Protein AF-A0A954XEP7-F1 (afdb_monomer_lite)

pLDDT: mean 74.57, std 19.53, range [38.47, 98.12]

Secondary structure (DSSP, 8-state):
-GGGSS--HHHHHHHHHHHHHHHHHHHHTTGGGS----EEETTTEEE--SHHHHHHHHHHHHHHHHHHS-TT----GGG------------

Sequence (91 aa):
EALLAGGRPNTIEREAEAGIAWLIEAVEAGRHRESWPIGFYFAKLWYYEKLYPQIFTVSALGQACRLLLGADAEVPPSRLSLAHPTNATAR

Radius of gyration: 17.8 Å; chains: 1; bounding box: 46×32×43 Å

Structure (mmCIF, N/CA/C/O backbone):
data_AF-A0A954XEP7-F1
#
_entry.id   AF-A0A954XEP7-F1
#
loop_
_atom_site.group_PDB
_atom_site.id
_atom_site.type_symbol
_atom_site.label_atom_id
_atom_site.label_alt_id
_atom_site.label_comp_id
_atom_site.label_asym_id
_atom_site.label_entity_id
_atom_site.label_seq_id
_atom_site.pdbx_PDB_ins_code
_atom_site.Cartn_x
_atom_site.Cartn_y
_atom_site.Cartn_z
_atom_site.occupancy
_atom_site.B_iso_or_equiv
_atom_site.auth_seq_id
_atom_site.auth_comp_id
_atom_site.auth_asym_id
_atom_site.auth_atom_id
_atom_site.pdbx_PDB_model_num
ATOM 1 N N . GLU A 1 1 ? -1.760 5.024 -15.028 1.00 42.72 1 GLU A N 1
ATOM 2 C CA . GLU A 1 1 ? -1.549 4.696 -16.456 1.00 42.72 1 GLU A CA 1
ATOM 3 C C . GLU A 1 1 ? -1.877 3.241 -16.835 1.00 42.72 1 GLU A C 1
ATOM 5 O O . GLU A 1 1 ? -2.865 3.044 -17.523 1.00 42.72 1 GLU A O 1
ATOM 10 N N . ALA A 1 2 ? -1.152 2.203 -16.384 1.00 49.12 2 ALA A N 1
ATOM 11 C CA . ALA A 1 2 ? -1.333 0.834 -16.920 1.00 49.12 2 ALA A CA 1
ATOM 12 C C . ALA A 1 2 ? -2.679 0.140 -16.596 1.00 49.12 2 ALA A C 1
ATOM 14 O O . ALA A 1 2 ? -3.180 -0.626 -17.414 1.00 49.12 2 ALA A O 1
ATOM 15 N N . LEU A 1 3 ? -3.297 0.425 -15.442 1.00 50.75 3 LEU A N 1
ATOM 16 C CA . LEU A 1 3 ? -4.572 -0.199 -15.047 1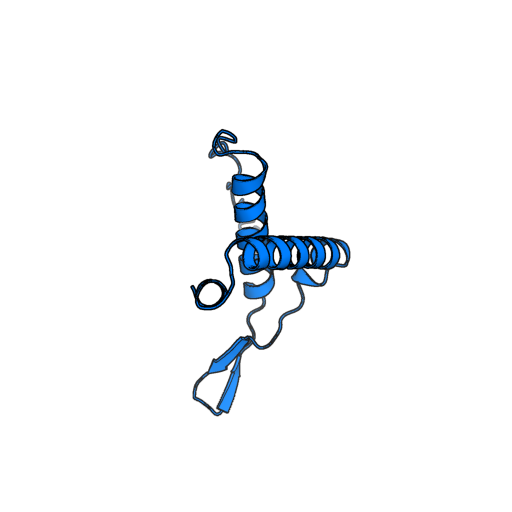.00 50.75 3 LEU A CA 1
ATOM 17 C C . LEU A 1 3 ? -5.761 0.243 -15.928 1.00 50.75 3 LEU A C 1
ATOM 19 O O . LEU A 1 3 ? -6.765 -0.453 -16.006 1.00 50.75 3 LEU A O 1
ATOM 23 N N . LEU A 1 4 ? -5.644 1.384 -16.616 1.00 53.56 4 LEU A N 1
ATOM 24 C CA . LEU A 1 4 ? -6.717 1.977 -17.426 1.00 53.56 4 LEU A CA 1
ATOM 25 C C . LEU A 1 4 ? -6.759 1.443 -18.866 1.00 53.56 4 LEU A C 1
ATOM 27 O O . LEU A 1 4 ? -7.693 1.743 -19.602 1.00 53.56 4 LEU A O 1
ATOM 31 N N . ALA A 1 5 ? -5.765 0.654 -19.282 1.00 54.00 5 ALA A N 1
ATOM 32 C CA . ALA A 1 5 ? -5.578 0.294 -20.686 1.00 54.00 5 ALA A CA 1
ATOM 33 C C . ALA A 1 5 ? -6.493 -0.841 -21.193 1.00 54.00 5 ALA A C 1
ATOM 35 O O . ALA A 1 5 ? -6.533 -1.077 -22.398 1.00 54.00 5 ALA A O 1
ATOM 36 N N . GLY A 1 6 ? -7.220 -1.553 -20.317 1.00 57.56 6 GLY A N 1
ATOM 37 C CA . GLY A 1 6 ? -7.955 -2.765 -20.722 1.00 57.56 6 GLY A CA 1
ATOM 38 C C . GLY A 1 6 ? -9.280 -3.072 -20.019 1.00 57.56 6 GLY A C 1
ATOM 39 O O . GLY A 1 6 ? -9.908 -4.076 -20.349 1.00 57.56 6 GLY A O 1
ATOM 40 N N . GLY A 1 7 ? -9.735 -2.259 -19.064 1.00 47.56 7 GLY A N 1
ATOM 41 C CA . GLY A 1 7 ? -10.977 -2.529 -18.336 1.00 47.56 7 GLY A CA 1
ATOM 42 C C . GLY A 1 7 ? -12.168 -1.777 -18.913 1.00 47.56 7 GLY A C 1
ATOM 43 O O . GLY A 1 7 ? -12.080 -0.589 -19.213 1.00 47.56 7 GLY A O 1
ATOM 44 N N . ARG A 1 8 ? -13.323 -2.447 -19.012 1.00 56.94 8 ARG A N 1
ATOM 45 C CA . ARG A 1 8 ? -14.600 -1.733 -19.150 1.00 56.94 8 ARG A CA 1
ATOM 46 C C . ARG A 1 8 ? -14.733 -0.777 -17.952 1.00 56.94 8 ARG A C 1
ATOM 48 O O . ARG A 1 8 ? -14.389 -1.191 -16.846 1.00 56.94 8 ARG A O 1
ATOM 55 N N . PRO A 1 9 ? -15.244 0.451 -18.131 1.00 58.72 9 PRO A N 1
ATOM 56 C CA . PRO A 1 9 ? -15.163 1.514 -17.121 1.00 58.72 9 PRO A CA 1
ATOM 57 C C . PRO A 1 9 ? -15.655 1.094 -15.721 1.00 58.72 9 PRO A C 1
ATOM 59 O O . PRO A 1 9 ? -14.983 1.356 -14.734 1.00 58.72 9 PRO A O 1
ATOM 62 N N . ASN A 1 10 ? -16.736 0.311 -15.642 1.00 66.06 10 ASN A N 1
ATOM 63 C CA . ASN A 1 10 ? -17.318 -0.169 -14.377 1.00 66.06 10 ASN A CA 1
ATOM 64 C C . ASN A 1 10 ? -16.482 -1.272 -13.674 1.00 66.06 10 ASN A C 1
ATOM 66 O O . ASN A 1 10 ? -16.581 -1.484 -12.471 1.00 66.06 10 ASN A O 1
ATOM 70 N N . THR A 1 11 ? -15.630 -1.998 -14.405 1.00 74.62 11 THR A N 1
ATOM 71 C CA . THR A 1 11 ? -14.714 -2.978 -13.796 1.00 74.62 11 THR A CA 1
ATOM 72 C C . THR A 1 11 ? -13.562 -2.269 -13.093 1.00 74.62 11 THR A C 1
ATOM 74 O O . THR A 1 11 ? -13.200 -2.654 -11.992 1.00 74.62 11 THR A O 1
ATOM 77 N N . ILE A 1 12 ? -13.023 -1.202 -13.688 1.00 78.50 12 ILE A N 1
ATOM 78 C CA . ILE A 1 12 ? -11.896 -0.458 -13.111 1.00 78.50 12 ILE A CA 1
ATOM 79 C C . ILE A 1 12 ? -12.262 0.177 -11.769 1.00 78.50 12 ILE A C 1
ATOM 81 O O . ILE A 1 12 ? -11.459 0.128 -10.843 1.00 78.50 12 ILE A O 1
ATOM 85 N N . GLU A 1 13 ? -13.465 0.738 -11.653 1.00 80.81 13 GLU A N 1
ATOM 86 C CA . GLU A 1 13 ? -13.953 1.332 -10.403 1.00 80.81 13 GLU A CA 1
ATOM 87 C C . GLU A 1 13 ? -14.027 0.290 -9.282 1.00 80.81 13 GLU A C 1
ATOM 89 O O . GLU A 1 13 ? -13.474 0.508 -8.207 1.00 80.81 13 GLU A O 1
ATOM 94 N N . ARG A 1 14 ? -14.597 -0.889 -9.560 1.00 84.88 14 ARG A N 1
ATOM 95 C CA . ARG A 1 14 ? -14.675 -1.990 -8.585 1.00 84.88 14 ARG A CA 1
ATOM 96 C C . ARG A 1 14 ? -13.308 -2.515 -8.156 1.00 84.88 14 ARG A C 1
ATOM 98 O O . ARG A 1 14 ? -13.095 -2.766 -6.974 1.00 84.88 14 ARG A O 1
ATOM 105 N N . GLU A 1 15 ? -12.382 -2.685 -9.098 1.00 88.75 15 GLU A N 1
ATOM 106 C CA . GLU A 1 15 ? -11.021 -3.130 -8.769 1.00 88.75 15 GLU A CA 1
ATOM 107 C C . GLU A 1 15 ? -10.267 -2.063 -7.962 1.00 88.75 15 GLU A C 1
ATOM 109 O O . GLU A 1 15 ? -9.507 -2.388 -7.048 1.00 88.75 15 GLU A O 1
ATOM 114 N N . ALA A 1 16 ? -10.503 -0.780 -8.252 1.00 88.75 16 ALA A N 1
ATOM 115 C CA . ALA A 1 16 ? -9.950 0.315 -7.467 1.00 88.75 16 ALA A CA 1
ATOM 116 C C . ALA A 1 16 ? -10.520 0.331 -6.038 1.00 88.75 16 ALA A C 1
ATOM 118 O O . ALA A 1 16 ? -9.747 0.454 -5.089 1.00 88.75 16 ALA A O 1
ATOM 119 N N . GLU A 1 17 ? -11.832 0.151 -5.865 1.00 90.38 17 GLU A N 1
ATOM 120 C CA . GLU A 1 17 ? -12.476 0.027 -4.549 1.00 90.38 17 GLU A CA 1
ATOM 121 C C . GLU A 1 17 ? -11.909 -1.150 -3.746 1.00 90.38 17 GLU A C 1
ATOM 123 O O . GLU A 1 17 ? -11.530 -0.980 -2.585 1.00 90.38 17 GLU A O 1
ATOM 128 N N . ALA A 1 18 ? -11.781 -2.323 -4.372 1.00 93.25 18 ALA A N 1
ATOM 129 C CA . ALA A 1 18 ? -11.193 -3.501 -3.741 1.00 93.25 18 ALA A CA 1
ATOM 130 C C . ALA A 1 18 ? -9.730 -3.258 -3.331 1.00 93.25 18 ALA A C 1
ATOM 132 O O . ALA A 1 18 ? -9.322 -3.609 -2.221 1.00 93.25 18 ALA A O 1
ATOM 133 N N . GLY A 1 19 ? -8.947 -2.603 -4.193 1.00 93.88 19 GLY A N 1
ATOM 134 C CA . GLY A 1 19 ? -7.569 -2.217 -3.890 1.00 93.88 19 GLY A CA 1
ATOM 135 C C . GLY A 1 19 ? -7.465 -1.222 -2.730 1.00 93.88 19 GLY A C 1
ATOM 136 O O . GLY A 1 19 ? -6.583 -1.361 -1.881 1.00 93.88 19 GLY A O 1
ATOM 137 N N . ILE A 1 20 ? -8.375 -0.246 -2.653 1.00 95.31 20 ILE A N 1
ATOM 138 C CA . ILE A 1 20 ? -8.441 0.715 -1.542 1.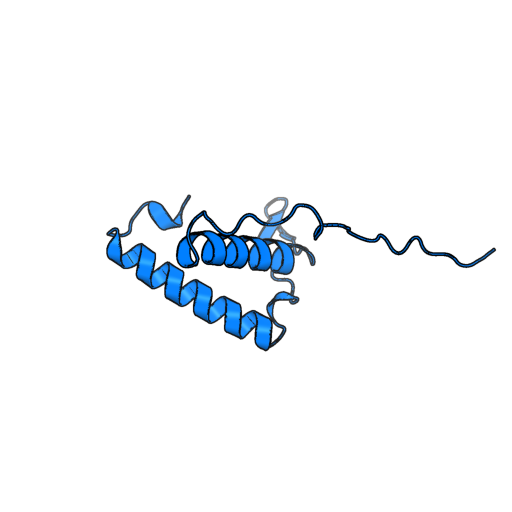00 95.31 20 ILE A CA 1
ATOM 139 C C . ILE A 1 20 ? -8.798 0.001 -0.234 1.00 95.31 20 ILE A C 1
ATOM 141 O O . ILE A 1 20 ? -8.134 0.241 0.774 1.00 95.31 20 ILE A O 1
ATOM 145 N N . ALA A 1 21 ? -9.788 -0.897 -0.243 1.00 95.81 21 ALA A N 1
ATOM 146 C CA . ALA A 1 21 ? -10.170 -1.674 0.937 1.00 95.81 21 ALA A CA 1
ATOM 147 C C . ALA A 1 21 ? -8.992 -2.509 1.467 1.00 95.81 21 ALA A C 1
ATOM 149 O O . ALA A 1 21 ? -8.653 -2.430 2.648 1.00 95.81 21 ALA A O 1
ATOM 150 N N . TRP A 1 22 ? -8.289 -3.214 0.576 1.00 97.00 22 TRP A N 1
ATOM 151 C CA . TRP A 1 22 ? -7.082 -3.960 0.934 1.00 97.00 22 TRP A CA 1
ATOM 152 C C . TRP A 1 22 ? -5.990 -3.059 1.533 1.00 97.00 22 TRP A C 1
ATOM 154 O O . TRP A 1 22 ? -5.309 -3.436 2.490 1.00 97.00 22 TRP A O 1
ATOM 164 N N . LEU A 1 23 ? -5.816 -1.853 0.983 1.00 96.25 23 LEU A N 1
ATOM 165 C CA . LEU A 1 23 ? -4.812 -0.905 1.454 1.00 96.25 23 LEU A CA 1
ATOM 166 C C . LEU A 1 23 ? -5.138 -0.369 2.857 1.00 96.25 23 LEU A C 1
ATOM 168 O O . LEU A 1 23 ? -4.221 -0.201 3.660 1.00 96.25 23 LEU A O 1
ATOM 172 N N . ILE A 1 24 ? -6.419 -0.151 3.173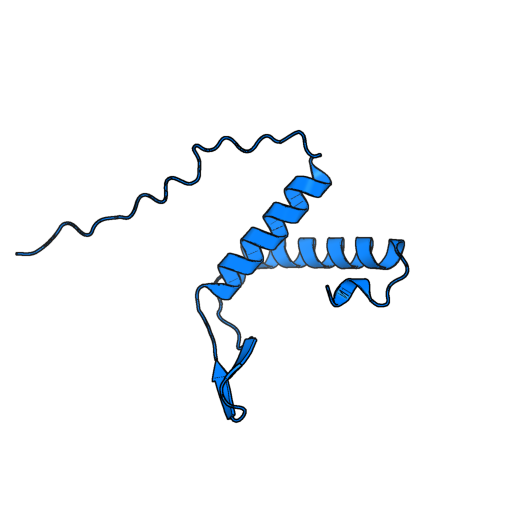 1.00 97.06 24 ILE A N 1
ATOM 173 C CA . ILE A 1 24 ? -6.874 0.227 4.522 1.00 97.06 24 ILE A CA 1
ATOM 174 C C . ILE A 1 24 ? -6.510 -0.872 5.523 1.00 97.06 24 ILE A C 1
ATOM 176 O O . ILE A 1 24 ? -5.818 -0.597 6.504 1.00 97.06 24 ILE A O 1
ATOM 180 N N . GLU A 1 25 ? -6.861 -2.125 5.232 1.00 98.12 25 GLU A N 1
ATOM 181 C CA . GLU A 1 25 ? -6.508 -3.265 6.088 1.00 98.12 25 GLU A CA 1
ATOM 182 C C . GLU A 1 25 ? -4.985 -3.405 6.261 1.00 98.12 25 GLU A C 1
ATOM 184 O O . GLU A 1 25 ? -4.482 -3.710 7.346 1.00 98.12 25 GLU A O 1
ATOM 189 N N . ALA A 1 26 ? -4.210 -3.170 5.197 1.00 96.62 26 ALA A N 1
ATOM 190 C CA . ALA A 1 26 ? -2.750 -3.192 5.255 1.00 96.62 26 ALA A CA 1
ATOM 191 C C . ALA A 1 26 ? -2.175 -2.057 6.122 1.00 96.62 26 ALA A C 1
ATOM 193 O O . ALA A 1 26 ? -1.123 -2.232 6.751 1.00 96.62 26 ALA A O 1
ATOM 194 N N . VAL A 1 27 ? -2.844 -0.903 6.182 1.00 97.44 27 VAL A N 1
ATOM 195 C CA . VAL A 1 27 ? -2.479 0.191 7.087 1.00 97.44 27 VAL A CA 1
ATOM 196 C C . VAL A 1 27 ? -2.771 -0.181 8.533 1.00 97.44 27 VAL A C 1
ATOM 198 O O . VAL A 1 27 ? -1.869 -0.056 9.368 1.00 97.44 27 VAL A O 1
ATOM 201 N N . GLU A 1 28 ? -3.975 -0.679 8.810 1.00 97.88 28 GLU A N 1
ATOM 202 C CA . GLU A 1 28 ? -4.412 -1.107 10.145 1.00 97.88 28 GLU A CA 1
ATOM 203 C C . GLU A 1 28 ? -3.515 -2.213 10.710 1.00 97.88 28 GLU A C 1
ATOM 205 O O . GLU A 1 28 ? -3.105 -2.160 11.869 1.00 97.88 28 GLU A O 1
ATOM 210 N N . ALA A 1 29 ? -3.108 -3.158 9.862 1.00 97.56 29 ALA A N 1
ATOM 211 C CA . ALA A 1 29 ? -2.170 -4.218 10.218 1.00 97.56 29 ALA A CA 1
ATOM 212 C C . ALA A 1 29 ? -0.692 -3.774 10.242 1.00 97.56 29 ALA A C 1
ATOM 214 O O . ALA A 1 29 ? 0.190 -4.589 10.501 1.00 97.56 29 ALA A O 1
ATOM 215 N N . GLY A 1 30 ? -0.380 -2.513 9.925 1.00 96.31 30 GLY A N 1
ATOM 216 C CA . GLY A 1 30 ? 0.988 -1.979 9.924 1.00 96.31 30 GLY A CA 1
ATOM 217 C C . GLY A 1 30 ? 1.880 -2.415 8.752 1.00 96.31 30 GLY A C 1
ATOM 218 O O . GLY A 1 30 ? 3.009 -1.929 8.652 1.00 96.31 30 GLY A O 1
ATOM 219 N N . ARG A 1 31 ? 1.374 -3.246 7.832 1.00 95.69 31 ARG A N 1
ATOM 220 C CA . ARG A 1 31 ? 2.121 -3.801 6.686 1.00 95.69 31 ARG A CA 1
ATOM 221 C C . ARG A 1 31 ? 2.560 -2.749 5.667 1.00 95.69 31 ARG A C 1
ATOM 223 O O . ARG A 1 31 ? 3.536 -2.952 4.958 1.00 95.69 31 ARG A O 1
ATOM 230 N N . HIS A 1 32 ? 1.914 -1.582 5.635 1.00 94.31 32 HIS A N 1
ATOM 231 C CA . HIS A 1 32 ? 2.321 -0.443 4.796 1.00 94.31 32 HIS A CA 1
ATOM 232 C C . HIS A 1 32 ? 3.735 0.105 5.091 1.00 94.31 32 HIS A C 1
ATOM 234 O O . HIS A 1 32 ? 4.200 1.001 4.390 1.00 94.31 32 HIS A O 1
ATOM 240 N N . ARG A 1 33 ? 4.405 -0.364 6.153 1.00 93.88 33 ARG A N 1
ATOM 241 C CA . ARG A 1 33 ? 5.790 0.001 6.504 1.00 93.88 33 ARG A CA 1
ATOM 242 C C . ARG A 1 33 ? 6.812 -1.038 6.043 1.00 93.88 33 ARG A C 1
ATOM 244 O O . ARG A 1 33 ? 8.014 -0.789 6.116 1.00 93.88 33 ARG A O 1
ATOM 251 N N . GLU A 1 34 ? 6.350 -2.200 5.596 1.00 92.69 34 GLU A N 1
ATOM 252 C CA . GLU A 1 34 ? 7.210 -3.283 5.136 1.00 92.69 34 GLU A CA 1
ATOM 253 C C . GLU A 1 34 ? 7.694 -2.977 3.720 1.00 92.69 34 GLU A C 1
ATOM 255 O O . GLU A 1 34 ? 6.905 -2.721 2.812 1.00 92.69 34 GLU A O 1
ATOM 260 N N . SER A 1 35 ? 9.013 -2.957 3.535 1.00 88.44 35 SER A N 1
ATOM 261 C CA . SER A 1 35 ? 9.619 -2.730 2.224 1.00 88.44 35 SER A CA 1
ATOM 262 C C . SER A 1 35 ? 9.515 -3.985 1.374 1.00 88.44 35 SER A C 1
ATOM 264 O O . SER A 1 35 ? 9.905 -5.063 1.815 1.00 88.44 35 SER A O 1
ATOM 266 N N . TRP A 1 36 ? 9.072 -3.819 0.133 1.00 80.00 36 TRP A N 1
ATOM 267 C CA . TRP A 1 36 ? 9.026 -4.886 -0.859 1.00 80.00 36 TRP A CA 1
ATOM 268 C C . TRP A 1 36 ? 9.904 -4.514 -2.057 1.00 80.00 36 TRP A C 1
ATOM 270 O O . TRP A 1 36 ? 10.033 -3.327 -2.374 1.00 80.00 36 TRP A O 1
ATOM 280 N N . PRO A 1 37 ? 10.550 -5.491 -2.713 1.00 81.00 37 PRO A N 1
ATOM 281 C CA . PRO A 1 37 ? 11.350 -5.226 -3.899 1.00 81.00 37 PRO A CA 1
ATOM 282 C C . PRO A 1 37 ? 10.445 -4.757 -5.045 1.00 81.00 37 PRO A C 1
ATOM 284 O O . PRO A 1 37 ? 9.513 -5.456 -5.434 1.00 81.00 37 PRO A O 1
ATOM 287 N N . ILE A 1 38 ? 10.716 -3.565 -5.581 1.00 75.12 38 ILE A N 1
ATOM 288 C CA . ILE A 1 38 ? 9.860 -2.911 -6.597 1.00 75.12 38 ILE A CA 1
ATOM 289 C C . ILE A 1 38 ? 10.429 -3.073 -8.014 1.00 75.12 38 ILE A C 1
ATOM 291 O O . ILE A 1 38 ? 9.733 -2.868 -9.005 1.00 75.12 38 ILE A O 1
ATOM 295 N N . GLY A 1 39 ? 11.680 -3.514 -8.131 1.00 73.38 39 GLY A N 1
ATOM 296 C CA . GLY A 1 39 ? 12.260 -3.865 -9.418 1.00 73.38 39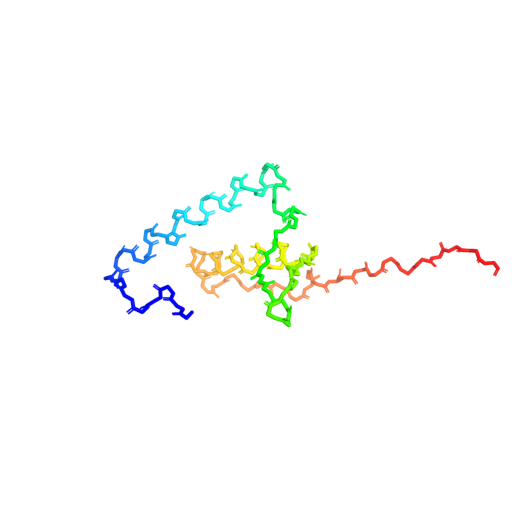 GLY A CA 1
ATOM 297 C C . GLY A 1 39 ? 13.750 -4.153 -9.350 1.00 73.38 39 GLY A C 1
ATOM 298 O O . GLY A 1 39 ? 14.408 -3.959 -8.324 1.00 73.38 39 GLY A O 1
ATOM 299 N N . PHE A 1 40 ? 14.276 -4.621 -10.479 1.00 69.38 40 PHE A N 1
ATOM 300 C CA . PHE A 1 40 ? 15.707 -4.767 -10.674 1.00 69.38 40 PHE A CA 1
ATOM 301 C C . PHE A 1 40 ? 16.333 -3.421 -11.026 1.00 69.38 40 PHE A C 1
ATOM 303 O O . PHE A 1 40 ? 15.991 -2.822 -12.045 1.00 69.38 40 PHE A O 1
ATOM 310 N N . TYR A 1 41 ? 17.313 -2.992 -10.239 1.00 68.62 41 TYR A N 1
ATOM 311 C CA . TYR A 1 41 ? 18.273 -1.989 -10.681 1.00 68.62 41 TYR A CA 1
ATOM 312 C C . TYR A 1 41 ? 19.443 -2.718 -11.365 1.00 68.62 41 TYR A C 1
ATOM 314 O O . TYR A 1 41 ? 19.885 -3.776 -10.906 1.00 68.62 41 TYR A O 1
ATOM 322 N N . PHE A 1 42 ? 19.904 -2.210 -12.512 1.00 61.94 42 PHE A N 1
ATOM 323 C CA . PHE A 1 42 ? 20.976 -2.820 -13.321 1.00 61.94 42 PHE A CA 1
ATOM 324 C C . PHE A 1 42 ? 20.771 -4.308 -13.675 1.00 61.94 42 PHE A C 1
ATOM 326 O O . PHE A 1 42 ? 21.707 -5.104 -13.606 1.00 61.94 42 PHE A O 1
ATOM 333 N N . ALA A 1 43 ? 19.543 -4.692 -14.050 1.00 70.50 43 ALA A N 1
ATOM 334 C CA . ALA A 1 43 ? 19.159 -6.017 -14.571 1.00 70.50 43 ALA A CA 1
ATOM 335 C C . ALA A 1 43 ? 19.492 -7.244 -13.688 1.00 70.50 43 ALA A C 1
ATOM 337 O O . ALA A 1 43 ? 19.237 -8.372 -14.109 1.00 70.50 43 ALA A O 1
ATOM 338 N N . LYS A 1 44 ? 20.081 -7.056 -12.496 1.00 68.81 44 LYS A N 1
ATOM 339 C CA . LYS A 1 44 ? 20.630 -8.147 -11.672 1.00 68.81 44 LYS A CA 1
ATOM 340 C C . LYS A 1 44 ? 20.508 -7.955 -10.155 1.00 68.81 44 LYS A C 1
ATOM 342 O O . LYS A 1 44 ? 20.816 -8.900 -9.436 1.00 68.81 44 LYS A O 1
ATOM 347 N N . LEU A 1 45 ? 20.059 -6.799 -9.647 1.00 75.88 45 LEU A N 1
ATOM 348 C CA . LEU A 1 45 ? 19.874 -6.591 -8.203 1.00 75.88 45 LEU A CA 1
ATOM 349 C C . LEU A 1 45 ? 18.471 -6.082 -7.871 1.00 75.88 45 LEU A C 1
ATOM 351 O O . LEU A 1 45 ? 18.040 -5.059 -8.395 1.00 75.88 45 LEU A O 1
ATOM 355 N N . TRP A 1 46 ? 17.781 -6.783 -6.973 1.00 77.81 46 TRP A N 1
ATOM 356 C CA . TRP A 1 46 ? 16.524 -6.318 -6.398 1.00 77.81 46 TRP A CA 1
ATOM 357 C C . TRP A 1 46 ? 16.772 -5.098 -5.511 1.00 77.81 46 TRP A C 1
ATOM 359 O O . TRP A 1 46 ? 17.521 -5.180 -4.537 1.00 77.81 46 TRP A O 1
ATOM 369 N N . TYR A 1 47 ? 16.138 -3.976 -5.844 1.00 80.31 47 TYR A N 1
ATOM 370 C CA . TYR A 1 47 ? 16.169 -2.771 -5.022 1.00 80.31 47 TYR A CA 1
ATOM 371 C C . TYR A 1 47 ? 14.897 -2.677 -4.176 1.00 80.31 47 TYR A C 1
ATOM 373 O O . TYR A 1 47 ? 13.785 -2.899 -4.666 1.00 80.31 47 TYR A O 1
ATOM 381 N N . TYR A 1 48 ? 15.080 -2.334 -2.904 1.00 83.75 48 TYR A N 1
ATOM 382 C CA . TYR A 1 48 ? 14.006 -2.017 -1.974 1.00 83.75 48 TYR A CA 1
ATOM 383 C C . TYR A 1 48 ? 14.258 -0.633 -1.376 1.00 83.75 48 TYR A C 1
ATOM 385 O O . TYR A 1 48 ? 15.396 -0.270 -1.080 1.00 83.75 48 TYR A O 1
ATOM 393 N N . GLU A 1 49 ? 13.183 0.122 -1.174 1.00 87.31 49 GLU A N 1
ATOM 394 C CA . GLU A 1 49 ? 13.215 1.429 -0.524 1.00 87.31 49 GLU A CA 1
ATOM 395 C C . GLU A 1 49 ? 12.169 1.451 0.587 1.00 87.31 49 GLU A C 1
ATOM 397 O O . GLU A 1 49 ? 11.008 1.091 0.372 1.00 87.31 49 GLU A O 1
ATOM 402 N N . LYS A 1 50 ? 12.584 1.878 1.781 1.00 90.44 50 LYS A N 1
ATOM 403 C CA . LYS A 1 50 ? 11.734 1.912 2.975 1.00 90.44 50 LYS A CA 1
ATOM 404 C C . LYS A 1 50 ? 10.611 2.926 2.854 1.00 90.44 50 LYS A C 1
ATOM 406 O O . LYS A 1 50 ? 9.528 2.698 3.385 1.00 90.44 50 LYS A O 1
ATOM 411 N N . LEU A 1 51 ? 10.859 4.021 2.143 1.00 92.00 51 LEU A N 1
ATOM 412 C CA . LEU A 1 51 ? 9.877 5.089 1.989 1.00 92.00 51 LEU A CA 1
ATOM 413 C C . LEU A 1 51 ? 8.782 4.767 0.969 1.00 92.00 51 LEU A C 1
ATOM 415 O O . LEU A 1 51 ? 7.673 5.281 1.092 1.00 92.00 51 LEU A O 1
ATOM 419 N N . TYR A 1 52 ? 9.053 3.923 -0.027 1.00 91.00 52 TYR A N 1
ATOM 420 C CA . TYR A 1 52 ? 8.111 3.677 -1.124 1.00 91.00 52 TYR A CA 1
ATOM 421 C C . TYR A 1 52 ? 6.757 3.112 -0.673 1.00 91.00 52 TYR A C 1
ATOM 423 O O . TYR A 1 52 ? 5.742 3.680 -1.083 1.00 91.00 52 TYR A O 1
ATOM 431 N N . PRO A 1 53 ? 6.688 2.094 0.209 1.00 93.12 53 PRO A N 1
ATOM 432 C CA . PRO A 1 53 ? 5.418 1.637 0.768 1.00 93.12 53 PRO A CA 1
ATOM 433 C C . PRO A 1 53 ? 4.583 2.775 1.369 1.00 93.12 53 PRO A C 1
ATOM 435 O O . PRO A 1 53 ? 3.389 2.886 1.094 1.00 93.12 53 PRO A O 1
ATOM 438 N N . GLN A 1 54 ? 5.216 3.679 2.119 1.00 94.25 54 GLN A N 1
ATOM 439 C CA . GLN A 1 54 ? 4.531 4.785 2.788 1.00 94.25 54 GLN A CA 1
ATOM 440 C C . GLN A 1 54 ? 4.080 5.864 1.797 1.00 94.25 54 GLN A C 1
ATOM 442 O O . GLN A 1 54 ? 2.934 6.308 1.860 1.00 94.25 54 GLN A O 1
ATOM 447 N N . ILE A 1 55 ? 4.958 6.254 0.867 1.00 93.62 55 ILE A N 1
ATOM 448 C CA . ILE A 1 55 ? 4.665 7.251 -0.171 1.00 93.62 55 ILE A CA 1
ATOM 449 C C . ILE A 1 55 ? 3.471 6.788 -1.007 1.00 93.62 55 ILE A C 1
ATOM 451 O O . ILE A 1 55 ? 2.482 7.511 -1.110 1.00 93.62 55 ILE A O 1
ATOM 455 N N . PHE A 1 56 ? 3.517 5.567 -1.545 1.00 92.88 56 PHE A N 1
ATOM 456 C CA . PHE A 1 56 ? 2.445 5.067 -2.405 1.00 92.88 56 PHE A CA 1
ATOM 457 C C . PHE A 1 56 ? 1.135 4.851 -1.648 1.00 92.88 56 PHE A C 1
ATOM 459 O O . PHE A 1 56 ? 0.075 5.179 -2.182 1.00 92.88 56 PHE A O 1
ATOM 466 N N . THR A 1 57 ? 1.198 4.391 -0.395 1.00 95.12 57 THR A N 1
ATOM 467 C CA . THR A 1 57 ? 0.007 4.239 0.453 1.00 95.12 57 THR A CA 1
ATOM 468 C C . THR A 1 57 ? -0.703 5.576 0.661 1.00 95.12 57 THR A C 1
ATOM 470 O O . THR A 1 57 ? -1.901 5.693 0.399 1.00 95.12 57 THR A O 1
ATOM 473 N N . VAL A 1 58 ? 0.030 6.613 1.083 1.00 96.00 58 VAL A N 1
ATOM 474 C CA . VAL A 1 58 ? -0.554 7.939 1.341 1.00 96.00 58 VAL A CA 1
ATOM 475 C C . VAL A 1 58 ? -1.041 8.591 0.047 1.00 96.00 58 VAL A C 1
ATOM 477 O O . VAL A 1 58 ? -2.118 9.188 0.037 1.00 96.00 58 VAL A O 1
ATOM 480 N N . SER A 1 59 ? -0.302 8.458 -1.057 1.00 93.81 59 SER A N 1
ATOM 481 C CA . SER A 1 59 ? -0.735 8.980 -2.356 1.00 93.81 59 SER A CA 1
ATOM 482 C C . SER A 1 59 ? -2.042 8.340 -2.835 1.00 93.81 59 SER A C 1
ATOM 484 O O . SER A 1 59 ? -2.942 9.066 -3.260 1.00 93.81 59 SER A O 1
ATOM 486 N N . ALA A 1 60 ? -2.169 7.012 -2.738 1.00 93.44 60 ALA A N 1
ATOM 487 C CA . ALA A 1 60 ? -3.363 6.286 -3.169 1.00 93.44 60 ALA A CA 1
ATOM 488 C C . ALA A 1 60 ? -4.586 6.620 -2.301 1.00 93.44 60 ALA A C 1
ATOM 490 O O . ALA A 1 60 ? -5.623 7.013 -2.836 1.00 93.44 60 ALA A O 1
ATOM 491 N N . LEU A 1 61 ? -4.454 6.557 -0.970 1.00 94.25 61 LEU A N 1
ATOM 492 C CA . LEU A 1 61 ? -5.545 6.910 -0.052 1.00 94.25 61 LEU A CA 1
ATOM 493 C C . LEU A 1 61 ? -5.933 8.389 -0.174 1.00 94.25 61 LEU A C 1
ATOM 495 O O . LEU A 1 61 ? -7.114 8.718 -0.189 1.00 94.25 61 LEU A O 1
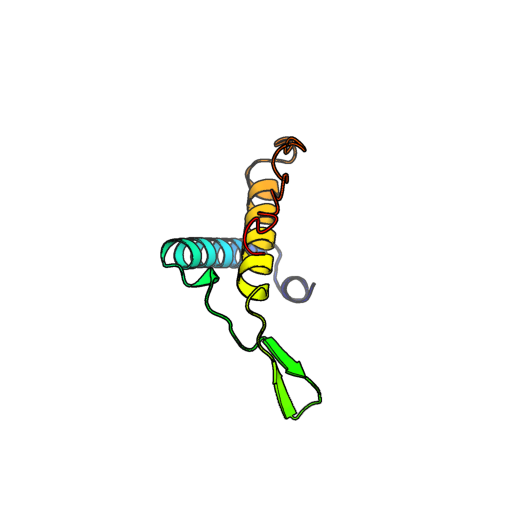ATOM 499 N N . GLY A 1 62 ? -4.958 9.287 -0.340 1.00 93.31 62 GLY A N 1
ATOM 500 C CA . GLY A 1 62 ? -5.225 10.707 -0.565 1.00 93.31 62 GLY A CA 1
ATOM 501 C C . GLY A 1 62 ? -6.008 10.969 -1.855 1.00 93.31 62 GLY A C 1
ATOM 502 O O . GLY A 1 62 ? -6.884 11.834 -1.874 1.00 93.31 62 GLY A O 1
ATOM 503 N N . GLN A 1 63 ? -5.728 10.219 -2.926 1.00 90.19 63 GLN A N 1
ATOM 504 C CA . GLN A 1 63 ? -6.505 10.293 -4.165 1.00 90.19 63 GLN A CA 1
ATOM 505 C C . GLN A 1 63 ? -7.921 9.736 -3.979 1.00 90.19 63 GLN A C 1
ATOM 507 O O . GLN A 1 63 ? -8.873 10.378 -4.420 1.00 90.19 63 GLN A O 1
ATOM 512 N N . ALA A 1 64 ? -8.068 8.600 -3.292 1.00 90.44 64 ALA A N 1
ATOM 513 C CA . ALA A 1 64 ? -9.372 8.022 -2.973 1.00 90.44 64 ALA A CA 1
ATOM 514 C C . ALA A 1 64 ? -10.239 8.998 -2.166 1.00 90.44 64 ALA A C 1
ATOM 516 O O . ALA A 1 64 ? -11.385 9.241 -2.532 1.00 90.44 64 ALA A O 1
ATOM 517 N N . CYS A 1 65 ? -9.675 9.641 -1.138 1.00 90.19 65 CYS A N 1
ATOM 518 C CA . CYS A 1 65 ? -10.374 10.659 -0.356 1.00 90.19 65 CYS A CA 1
ATOM 519 C C . CYS A 1 65 ? -10.884 11.810 -1.231 1.00 90.19 65 CYS A C 1
ATOM 521 O O . CYS A 1 65 ? -12.045 12.181 -1.109 1.00 90.19 65 CYS A O 1
ATOM 523 N N . ARG A 1 66 ? -10.060 12.355 -2.138 1.00 87.00 66 ARG A N 1
ATOM 524 C CA . ARG A 1 66 ? -10.487 13.449 -3.036 1.00 87.00 66 ARG A CA 1
ATOM 525 C C . ARG A 1 66 ? -11.617 13.044 -3.981 1.00 87.00 66 ARG A C 1
ATOM 527 O O . ARG A 1 66 ? -12.473 13.866 -4.285 1.00 87.00 66 ARG A O 1
ATOM 534 N N . LEU A 1 67 ? -11.602 11.803 -4.462 1.00 84.94 67 LEU A N 1
ATOM 535 C CA . LEU A 1 67 ? -12.628 11.298 -5.373 1.00 84.94 67 LEU A CA 1
ATOM 536 C C . LEU A 1 67 ? -13.939 10.982 -4.641 1.00 84.94 67 LEU A C 1
ATOM 538 O O . LEU A 1 67 ? -15.007 11.292 -5.158 1.00 84.94 67 LEU A O 1
ATOM 542 N N . LEU A 1 68 ? -13.861 10.403 -3.440 1.00 81.31 68 LEU A N 1
ATOM 543 C CA . LEU A 1 68 ? -15.029 9.969 -2.666 1.00 81.31 68 LEU A CA 1
ATOM 544 C C . LEU A 1 68 ? -15.689 11.101 -1.867 1.00 81.31 68 LEU A C 1
ATOM 546 O O . LEU A 1 68 ? -16.900 11.074 -1.668 1.00 81.31 68 LEU A O 1
ATOM 550 N N . LEU A 1 69 ? -14.916 12.087 -1.400 1.00 77.50 69 LEU A N 1
ATOM 551 C CA . LEU A 1 69 ? -15.424 13.210 -0.597 1.00 77.50 69 LEU A CA 1
ATOM 552 C C . LEU A 1 69 ? -15.844 14.422 -1.446 1.00 77.50 69 LEU A C 1
ATOM 554 O O . LEU A 1 69 ? -16.359 15.391 -0.896 1.00 77.50 69 LEU A O 1
ATOM 558 N N . GLY A 1 70 ? -15.645 14.373 -2.767 1.00 59.75 70 GLY A N 1
ATOM 559 C CA . GLY A 1 70 ? -15.837 15.518 -3.655 1.00 59.75 70 GLY A CA 1
ATOM 560 C C . GLY A 1 70 ? -14.695 16.538 -3.554 1.00 59.75 70 GLY A C 1
ATOM 561 O O . GLY A 1 70 ? -13.997 16.643 -2.544 1.00 59.75 70 GLY A O 1
ATOM 562 N N . ALA A 1 71 ? -14.493 17.308 -4.625 1.00 54.88 71 ALA A N 1
ATOM 563 C CA . ALA A 1 71 ? -13.413 18.292 -4.763 1.00 54.88 71 ALA A CA 1
ATOM 564 C C . ALA A 1 71 ? -13.500 19.497 -3.794 1.00 54.88 71 ALA A C 1
ATOM 566 O O . ALA A 1 71 ? -12.656 20.386 -3.866 1.00 54.88 71 ALA A O 1
ATOM 567 N N . ASP A 1 72 ? -14.476 19.514 -2.882 1.00 50.22 72 ASP A N 1
ATOM 568 C CA . ASP A 1 72 ? -14.732 20.606 -1.936 1.00 50.22 72 ASP A CA 1
ATOM 569 C C . ASP A 1 72 ? -14.016 20.436 -0.585 1.00 50.22 72 ASP A C 1
ATOM 571 O O . ASP A 1 72 ? -14.088 21.309 0.281 1.00 50.22 72 ASP A O 1
ATOM 575 N N . ALA A 1 73 ? -13.281 19.338 -0.384 1.00 52.53 73 ALA A N 1
ATOM 576 C CA . ALA A 1 73 ? -12.363 19.220 0.744 1.00 52.53 73 ALA A CA 1
ATOM 577 C C . ALA A 1 73 ? -11.090 20.033 0.456 1.00 52.53 73 ALA A C 1
ATOM 579 O O . ALA A 1 73 ? -10.035 19.478 0.134 1.00 52.53 73 ALA A O 1
ATOM 580 N N . GLU A 1 74 ? -11.193 21.359 0.548 1.00 48.62 74 GLU A N 1
ATOM 581 C CA . GLU A 1 74 ? -10.047 22.262 0.578 1.00 48.62 74 GLU A CA 1
ATOM 582 C C . GLU A 1 74 ? -9.116 21.807 1.710 1.00 48.62 74 GLU A C 1
ATOM 584 O O . GLU A 1 74 ? -9.409 21.977 2.893 1.00 48.62 74 GLU A O 1
ATOM 589 N N . VAL A 1 75 ? -8.020 21.130 1.355 1.00 51.78 75 VAL A N 1
ATOM 590 C CA . VAL A 1 75 ? -7.003 20.698 2.314 1.00 51.78 75 VAL A CA 1
ATOM 591 C C . VAL A 1 75 ? -6.290 21.966 2.778 1.00 51.78 75 VAL A C 1
ATOM 593 O O . VAL A 1 75 ? -5.564 22.559 1.976 1.00 51.78 75 VAL A O 1
ATOM 596 N N . PRO A 1 76 ? -6.448 22.411 4.039 1.00 50.44 76 PRO A N 1
ATOM 597 C CA . PRO A 1 76 ? -5.797 23.628 4.486 1.00 50.44 76 PRO A CA 1
ATOM 598 C C . PRO A 1 76 ? -4.276 23.434 4.399 1.00 50.44 76 PRO A C 1
ATOM 600 O O . PRO A 1 76 ? -3.772 22.405 4.871 1.00 50.44 76 PRO A O 1
ATOM 603 N N . PRO A 1 77 ? -3.512 24.401 3.859 1.00 51.69 77 PRO A N 1
ATOM 604 C CA . PRO A 1 77 ? -2.063 24.278 3.666 1.00 51.69 77 PRO A CA 1
ATOM 605 C C . PRO A 1 77 ? -1.254 24.129 4.972 1.00 51.69 77 PRO A C 1
ATOM 607 O O . PRO A 1 77 ? -0.035 23.994 4.936 1.00 51.69 77 PRO A O 1
ATOM 610 N N . SER A 1 78 ? -1.898 24.111 6.142 1.00 54.06 78 SER A N 1
ATOM 611 C CA . SER A 1 78 ? -1.244 24.086 7.452 1.00 54.06 78 SER A CA 1
ATOM 612 C C . SER A 1 78 ? -0.823 22.700 7.961 1.00 54.06 78 SER A C 1
ATOM 614 O O . SER A 1 78 ? -0.182 22.629 9.009 1.00 54.06 78 SER A O 1
ATOM 616 N N . ARG A 1 79 ? -1.120 21.589 7.263 1.00 49.00 79 ARG A N 1
ATOM 617 C CA . ARG A 1 79 ? -0.779 20.2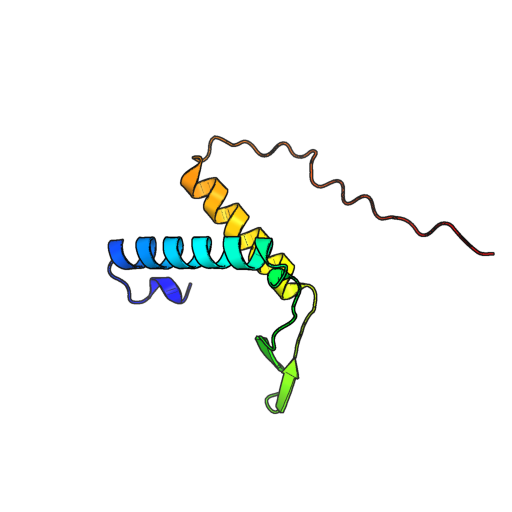30 7.755 1.00 49.00 79 ARG A CA 1
ATOM 618 C C . ARG A 1 79 ? 0.466 19.564 7.168 1.00 49.00 79 ARG A C 1
ATOM 620 O O . ARG A 1 79 ? 0.783 18.451 7.573 1.00 49.00 79 ARG A O 1
ATOM 627 N N . LEU A 1 80 ? 1.226 20.253 6.319 1.00 47.56 80 LEU A N 1
ATOM 628 C CA . LEU A 1 80 ? 2.586 19.842 5.945 1.00 47.56 80 LEU A CA 1
ATOM 629 C C . LEU A 1 80 ? 3.645 20.718 6.631 1.00 47.56 80 LEU A C 1
ATOM 631 O O . LEU A 1 80 ? 4.638 21.098 6.022 1.00 47.56 80 LEU A O 1
ATOM 635 N N . SER A 1 81 ? 3.474 21.010 7.925 1.00 49.16 81 SER A N 1
ATOM 636 C CA . SER A 1 81 ? 4.649 21.280 8.756 1.00 49.16 81 SER A CA 1
ATOM 637 C C . SER A 1 81 ? 5.287 19.930 9.066 1.00 49.16 81 SER A C 1
ATOM 639 O O . SER A 1 81 ? 4.986 19.287 10.072 1.00 49.16 81 SER A O 1
ATOM 641 N N . LEU A 1 82 ? 6.140 19.462 8.153 1.00 49.00 82 LEU A N 1
ATOM 642 C CA . LEU A 1 82 ? 7.194 18.522 8.507 1.00 49.00 82 LEU A CA 1
ATOM 643 C C . LEU A 1 82 ? 8.095 19.267 9.493 1.00 49.00 82 LEU A C 1
ATOM 645 O O . LEU A 1 82 ? 9.088 19.880 9.103 1.00 49.00 82 LEU A O 1
ATOM 649 N N . ALA A 1 83 ? 7.711 19.265 10.769 1.00 42.69 83 ALA A N 1
ATOM 650 C CA . ALA A 1 83 ? 8.611 19.606 11.848 1.00 42.69 83 ALA A CA 1
ATOM 651 C C . ALA A 1 83 ? 9.760 18.603 11.760 1.00 42.69 83 ALA A C 1
ATOM 653 O O . ALA A 1 83 ? 9.647 17.456 12.185 1.00 42.69 83 ALA A O 1
ATOM 654 N N . HIS A 1 84 ? 10.840 19.022 11.111 1.00 44.38 84 HIS A N 1
ATOM 655 C CA . HIS A 1 84 ? 12.118 18.354 11.190 1.00 44.38 84 HIS A CA 1
ATOM 656 C C . HIS A 1 84 ? 12.506 18.378 12.673 1.00 44.38 84 HIS A C 1
ATOM 658 O O . HIS A 1 84 ? 12.655 19.474 13.222 1.00 44.38 84 HIS A O 1
ATOM 664 N N . PRO A 1 85 ? 12.641 17.235 13.368 1.00 46.03 85 PRO A N 1
ATOM 665 C CA . PRO A 1 85 ? 13.353 17.245 14.628 1.00 46.03 85 PRO A CA 1
ATOM 666 C C . PRO A 1 85 ? 14.815 17.505 14.271 1.00 46.03 85 PRO A C 1
ATOM 668 O O . PRO A 1 85 ? 15.575 16.582 13.983 1.00 46.03 85 PRO A O 1
ATOM 671 N N . THR A 1 86 ? 15.204 18.779 14.220 1.00 51.62 86 THR A N 1
ATOM 672 C CA . THR A 1 86 ? 16.614 19.150 14.218 1.00 51.62 86 THR A CA 1
ATOM 673 C C . THR A 1 86 ? 17.177 18.560 15.498 1.00 51.62 86 THR A C 1
ATOM 675 O O . THR A 1 86 ? 16.779 18.951 16.594 1.00 51.62 86 THR A O 1
ATOM 678 N N . ASN A 1 87 ? 18.017 17.540 15.347 1.00 44.25 87 ASN A N 1
ATOM 679 C CA . ASN A 1 87 ? 18.659 16.843 16.445 1.00 44.25 87 ASN A CA 1
ATOM 680 C C . ASN A 1 87 ? 19.515 17.843 17.234 1.00 44.25 87 ASN A C 1
ATOM 682 O O . ASN A 1 87 ? 20.673 18.093 16.910 1.00 44.25 87 ASN A O 1
ATOM 686 N N . ALA A 1 88 ? 18.925 18.447 18.259 1.00 50.34 88 ALA A N 1
ATOM 687 C CA . ALA A 1 88 ? 19.668 18.965 19.381 1.00 50.34 88 ALA A CA 1
ATOM 688 C C . ALA A 1 88 ? 20.114 17.747 20.190 1.00 50.34 88 ALA A C 1
ATOM 690 O O . ALA A 1 88 ? 19.274 17.114 20.824 1.00 50.34 88 ALA A O 1
ATOM 691 N N . THR A 1 89 ? 21.404 17.398 20.116 1.00 47.41 89 THR A N 1
ATOM 692 C CA . THR A 1 89 ? 22.302 17.132 21.262 1.00 47.41 89 THR A CA 1
ATOM 693 C C . THR A 1 89 ? 23.705 16.712 20.777 1.00 47.41 89 THR A C 1
ATOM 695 O O . THR A 1 89 ? 23.836 15.928 19.843 1.00 47.41 89 THR A O 1
ATOM 698 N N . ALA A 1 90 ? 24.723 17.173 21.522 1.00 42.25 90 ALA A N 1
ATOM 699 C CA . ALA A 1 90 ? 26.100 16.665 21.645 1.00 42.25 90 ALA A CA 1
ATOM 700 C C . ALA A 1 90 ? 27.180 17.236 20.704 1.00 42.25 90 ALA A C 1
ATOM 702 O O . ALA A 1 90 ? 27.655 16.545 19.804 1.00 42.25 90 ALA A O 1
ATOM 703 N N . ARG A 1 91 ? 27.721 18.416 21.030 1.00 38.47 91 ARG A N 1
ATOM 704 C CA . ARG A 1 91 ? 28.934 18.580 21.865 1.00 38.47 91 ARG A CA 1
ATOM 705 C C . ARG A 1 91 ? 29.314 20.049 22.014 1.00 38.47 91 ARG A C 1
ATOM 707 O O . ARG A 1 91 ? 29.130 20.799 21.036 1.00 38.47 91 ARG A O 1
#

Foldseek 3Di:
DVLPPDDDPVVSVVVLVVVLVVLVVCVVVVVLQPWDFPDDDPVPDGDTDRCVSVVVSCVSVVVVCCVVVDVPPPPPPPPPPPVDPPDDDDD